Protein AF-A0A938PYI3-F1 (afdb_monomer_lite)

pLDDT: mean 74.34, std 24.49, range [31.39, 98.19]

Structure (mmCIF, N/CA/C/O backbone):
data_AF-A0A938PYI3-F1
#
_entry.id   AF-A0A938PYI3-F1
#
loop_
_atom_site.group_PDB
_atom_site.id
_atom_site.type_symbol
_atom_site.label_atom_id
_atom_site.label_alt_id
_ato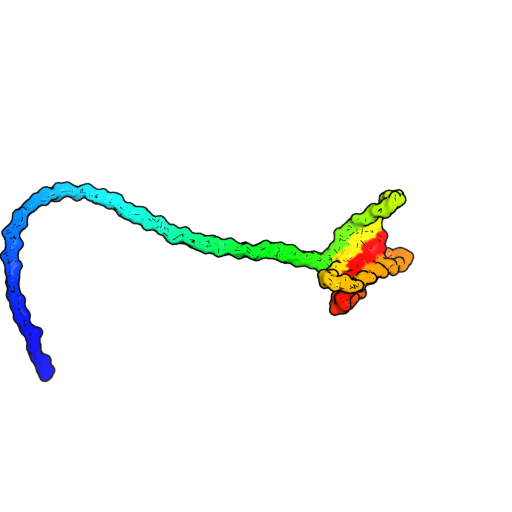m_site.label_comp_id
_atom_site.label_asym_id
_atom_site.label_entity_id
_atom_site.label_seq_id
_atom_site.pdbx_PDB_ins_code
_atom_site.Cartn_x
_atom_site.Cartn_y
_atom_site.Cartn_z
_atom_site.occupancy
_atom_site.B_iso_or_equiv
_atom_site.auth_seq_id
_atom_site.auth_comp_id
_atom_site.auth_asym_id
_atom_site.auth_atom_id
_atom_site.pdbx_PDB_model_num
ATOM 1 N N . MET A 1 1 ? -43.158 77.426 40.706 1.00 41.03 1 MET A N 1
ATOM 2 C CA . MET A 1 1 ? -43.493 77.046 42.094 1.00 41.03 1 MET A CA 1
ATOM 3 C C . MET A 1 1 ? -42.274 76.377 42.710 1.00 41.03 1 MET A C 1
ATOM 5 O O . MET A 1 1 ? -41.680 75.546 42.042 1.00 41.03 1 MET A O 1
ATOM 9 N N . VAL A 1 2 ? -41.951 76.772 43.946 1.00 45.53 2 VAL A N 1
ATOM 10 C CA . VAL A 1 2 ? -40.884 76.278 44.845 1.00 45.53 2 VAL A CA 1
ATOM 11 C C . VAL A 1 2 ? -39.439 76.669 44.478 1.00 45.53 2 VAL A C 1
ATOM 13 O O . VAL A 1 2 ? -38.730 75.989 43.746 1.00 45.53 2 VAL A O 1
ATOM 16 N N . THR A 1 3 ? -39.019 77.805 45.040 1.00 31.39 3 THR A N 1
ATOM 17 C CA . THR A 1 3 ? -37.651 78.110 45.504 1.00 31.39 3 THR A CA 1
ATOM 18 C C . THR A 1 3 ? -37.412 77.430 46.880 1.00 31.39 3 THR A C 1
ATOM 20 O O . THR A 1 3 ? -38.280 76.699 47.346 1.00 31.39 3 THR A O 1
ATOM 23 N N . PRO A 1 4 ? -36.347 77.752 47.635 1.00 59.78 4 PRO A N 1
ATOM 24 C CA . PRO A 1 4 ? -34.969 77.267 47.567 1.00 59.78 4 PRO A CA 1
ATOM 25 C C . PRO A 1 4 ? -34.574 76.590 48.907 1.00 59.78 4 PRO A C 1
ATOM 27 O O . PRO A 1 4 ? -35.409 76.426 49.788 1.00 59.78 4 PRO A O 1
ATOM 30 N N . ASN A 1 5 ? -33.300 76.243 49.109 1.00 31.73 5 ASN A N 1
ATOM 31 C CA . ASN A 1 5 ? -32.630 76.409 50.409 1.00 31.73 5 ASN A CA 1
ATOM 32 C C . ASN A 1 5 ? -31.117 76.181 50.247 1.00 31.73 5 ASN A C 1
ATOM 34 O O . ASN A 1 5 ? -30.721 75.370 49.422 1.00 31.73 5 ASN A O 1
ATOM 38 N N . SER A 1 6 ? -30.192 76.732 51.026 1.00 34.19 6 SER A N 1
ATOM 39 C CA . SER A 1 6 ? -30.090 77.924 51.880 1.00 34.19 6 SER A CA 1
ATOM 40 C C . SER A 1 6 ? -28.846 77.671 52.741 1.00 34.19 6 SER A C 1
ATOM 42 O O . SER A 1 6 ? -28.803 76.639 53.402 1.00 34.19 6 SER A O 1
ATOM 44 N N . THR A 1 7 ? -27.919 78.642 52.792 1.00 37.56 7 THR A N 1
ATOM 45 C CA . THR A 1 7 ? -27.029 78.913 53.953 1.00 37.56 7 THR A CA 1
ATOM 46 C C . THR A 1 7 ? -25.899 77.861 54.168 1.00 37.56 7 THR A C 1
ATOM 48 O O . THR A 1 7 ? -26.104 76.669 54.043 1.00 37.56 7 THR A O 1
ATOM 51 N N . THR A 1 8 ? -24.634 78.153 54.497 1.00 35.62 8 THR A N 1
ATOM 52 C CA . THR A 1 8 ? -24.093 79.187 55.386 1.00 35.62 8 THR A CA 1
ATOM 53 C C . THR A 1 8 ? -22.559 79.272 55.268 1.00 35.62 8 THR A C 1
ATOM 55 O O . THR A 1 8 ? -21.875 78.261 55.181 1.00 35.62 8 THR A O 1
ATOM 58 N N . LYS A 1 9 ? -22.089 80.523 55.289 1.00 34.78 9 LYS A N 1
ATOM 59 C CA . LYS A 1 9 ? -20.819 81.151 55.713 1.00 34.78 9 LYS A CA 1
ATOM 60 C C . LYS A 1 9 ? -19.570 80.334 56.119 1.00 34.78 9 LYS A C 1
ATOM 62 O O . LYS A 1 9 ? -19.626 79.429 56.935 1.00 34.78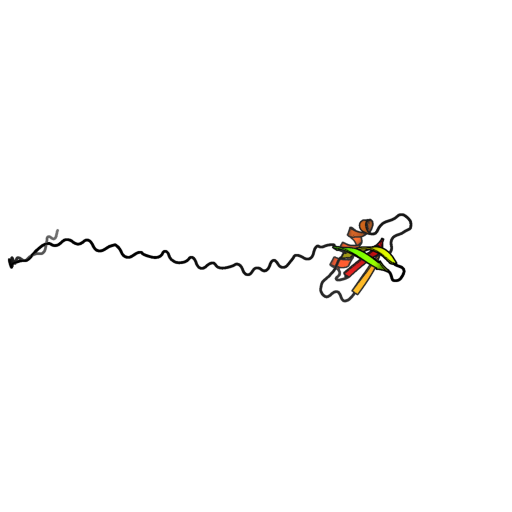 9 LYS A O 1
ATOM 67 N N . SER A 1 10 ? -18.447 80.943 55.705 1.00 33.22 10 SER A N 1
ATOM 68 C CA . SER A 1 10 ? -17.213 81.259 56.457 1.00 33.22 10 SER A CA 1
ATOM 69 C C . SER A 1 10 ? -16.416 80.117 57.091 1.00 33.22 10 SER A C 1
ATOM 71 O O . SER A 1 10 ? -16.900 79.453 57.994 1.00 33.22 10 SER A O 1
ATOM 73 N N . ASN A 1 11 ? -15.108 80.072 56.840 1.00 32.72 11 ASN A N 1
ATOM 74 C CA . ASN A 1 11 ? -14.191 80.899 57.625 1.00 32.72 11 ASN A CA 1
ATOM 75 C C . ASN A 1 11 ? -12.805 80.963 56.973 1.00 32.72 11 ASN A C 1
ATOM 77 O O . ASN A 1 11 ? -12.313 79.990 56.409 1.00 32.72 11 ASN A O 1
ATOM 81 N N . SER A 1 12 ? -12.199 82.142 57.052 1.00 35.88 12 SER A N 1
ATOM 82 C CA . SER A 1 12 ? -10.807 82.385 56.712 1.00 35.88 12 SER A CA 1
ATOM 83 C C . SER A 1 12 ? -9.918 81.928 57.864 1.00 35.88 12 SER A C 1
ATOM 85 O O . SER A 1 12 ? -10.046 82.464 58.961 1.00 35.88 12 SER A O 1
ATOM 87 N N . GLU A 1 13 ? -8.959 81.044 57.609 1.00 41.31 13 GLU A N 1
ATOM 88 C CA . GLU A 1 13 ? -7.851 80.813 58.535 1.00 41.31 13 GLU A CA 1
ATOM 89 C C . GLU A 1 13 ? -6.536 80.954 57.762 1.00 41.31 13 GLU A C 1
ATOM 91 O O . GLU A 1 13 ? -6.159 80.136 56.923 1.00 41.31 13 GLU A O 1
ATOM 96 N N . LYS A 1 14 ? -5.858 82.073 58.007 1.00 42.91 14 LYS A N 1
ATOM 97 C CA . LYS A 1 14 ? -4.558 82.426 57.445 1.00 42.91 14 LYS A CA 1
ATOM 98 C C . LYS A 1 14 ? -3.487 81.897 58.398 1.00 42.91 14 LYS A C 1
ATOM 100 O O . LYS A 1 14 ? -3.370 82.428 59.499 1.00 42.91 14 LYS A O 1
ATOM 105 N N . LYS A 1 15 ? -2.667 80.912 58.003 1.00 44.47 15 LYS A N 1
ATOM 106 C CA . LYS A 1 15 ? -1.448 80.583 58.770 1.00 44.47 15 LYS A CA 1
ATOM 107 C C . LYS A 1 15 ? -0.325 79.952 57.931 1.00 44.47 15 LYS A C 1
ATOM 109 O O . LYS A 1 15 ? -0.279 78.757 57.697 1.00 44.47 15 LYS A O 1
ATOM 114 N N . SER A 1 16 ? 0.575 80.835 57.497 1.00 40.09 16 SER A N 1
ATOM 115 C CA . SER A 1 16 ? 2.035 80.756 57.679 1.00 40.09 16 SER A CA 1
ATOM 116 C C . SER A 1 16 ? 2.823 79.502 57.241 1.00 40.09 16 SER A C 1
ATOM 118 O O . SER A 1 16 ? 2.971 78.605 58.054 1.00 40.09 16 SER A O 1
ATOM 120 N N . ARG A 1 17 ? 3.482 79.615 56.060 1.00 42.47 17 ARG A N 1
ATOM 121 C CA . ARG A 1 17 ? 4.877 79.209 55.672 1.00 42.47 17 ARG A CA 1
ATOM 122 C C . ARG A 1 17 ? 5.322 77.727 55.880 1.00 42.47 17 ARG A C 1
ATOM 124 O O . ARG A 1 17 ? 4.793 77.091 56.773 1.00 42.47 17 ARG A O 1
ATOM 131 N N . PRO A 1 18 ? 6.343 77.167 55.168 1.00 47.69 18 PRO A N 1
ATOM 132 C CA . PRO A 1 18 ? 7.374 77.807 54.329 1.00 47.69 18 PRO A CA 1
ATOM 133 C C . PRO A 1 18 ? 7.712 77.116 52.971 1.00 47.69 18 PRO A C 1
ATOM 135 O O . PRO A 1 18 ? 7.300 76.002 52.672 1.00 47.69 18 PRO A O 1
ATOM 138 N N . SER A 1 19 ? 8.536 77.827 52.187 1.00 45.31 19 SER A N 1
ATOM 139 C CA . SER A 1 19 ? 9.584 77.339 51.261 1.00 45.31 19 SER A CA 1
ATOM 140 C C . SER A 1 19 ? 9.248 76.250 50.233 1.00 45.31 19 SER A C 1
ATOM 142 O O . SER A 1 19 ? 9.426 75.055 50.447 1.00 45.31 19 SER A O 1
ATOM 144 N N . SER A 1 20 ? 8.937 76.733 49.033 1.00 45.09 20 SER A N 1
ATOM 145 C CA . SER A 1 20 ? 9.131 76.068 47.749 1.00 45.09 20 SER A CA 1
ATOM 146 C C . SER A 1 20 ? 10.569 75.564 47.565 1.00 45.09 20 SER A C 1
ATOM 148 O O . SER A 1 20 ? 11.507 76.348 47.428 1.00 45.09 20 SER A O 1
ATOM 150 N N . THR A 1 21 ? 10.735 74.251 47.468 1.00 44.28 21 THR A N 1
ATOM 151 C CA . THR A 1 21 ? 11.810 73.627 46.689 1.00 44.28 21 THR A CA 1
ATOM 152 C C . THR A 1 21 ? 11.134 72.579 45.816 1.00 44.28 21 THR A C 1
ATOM 154 O O . THR A 1 21 ? 10.895 71.451 46.232 1.00 44.28 21 THR A O 1
ATOM 157 N N . SER A 1 22 ? 10.715 73.009 44.624 1.00 44.53 22 SER A N 1
ATOM 158 C CA . SER A 1 22 ? 10.093 72.153 43.613 1.00 44.53 22 SER A CA 1
ATOM 159 C C . SER A 1 22 ? 11.170 71.255 43.007 1.00 44.53 22 SER A C 1
ATOM 161 O O . SER A 1 22 ? 11.815 71.616 42.027 1.00 44.53 22 SER A O 1
ATOM 163 N N . THR A 1 23 ? 11.415 70.108 43.638 1.00 49.19 23 THR A N 1
ATOM 164 C CA . THR A 1 23 ? 12.117 68.990 43.003 1.00 49.19 23 THR A CA 1
ATOM 165 C C . THR A 1 23 ? 11.042 68.069 42.449 1.00 49.19 23 THR A C 1
ATOM 167 O O . THR A 1 23 ? 10.358 67.374 43.198 1.00 49.19 23 THR A O 1
ATOM 170 N N . LEU A 1 24 ? 10.835 68.131 41.134 1.00 48.12 24 LEU A N 1
ATOM 171 C CA . LEU A 1 24 ? 9.895 67.279 40.415 1.00 48.12 24 LEU A CA 1
ATOM 172 C C . LEU A 1 24 ? 10.389 65.824 40.519 1.00 48.12 24 LEU A C 1
ATOM 174 O O . LEU A 1 24 ? 11.428 65.481 39.956 1.00 48.12 24 LEU A O 1
ATOM 178 N N . ALA A 1 25 ? 9.688 64.975 41.272 1.00 58.97 25 ALA A N 1
ATOM 179 C CA . ALA A 1 25 ? 9.980 63.544 41.309 1.00 58.97 25 ALA A CA 1
ATOM 180 C C . ALA A 1 25 ? 9.733 62.922 39.916 1.00 58.97 25 ALA A C 1
ATOM 182 O O . ALA A 1 25 ? 8.747 63.284 39.265 1.00 58.97 25 ALA A O 1
ATOM 183 N N . PRO A 1 26 ? 10.583 61.998 39.431 1.00 58.34 26 PRO A N 1
ATOM 184 C CA . PRO A 1 26 ? 10.338 61.315 38.166 1.00 58.34 26 PRO A CA 1
ATOM 185 C C . PRO A 1 26 ? 9.082 60.436 38.269 1.00 58.34 26 PRO A C 1
ATOM 187 O O . PRO A 1 26 ? 8.860 59.761 39.275 1.00 58.34 26 PRO A O 1
ATOM 190 N N . ALA A 1 27 ? 8.252 60.460 37.223 1.00 60.88 27 ALA A N 1
ATOM 191 C CA . ALA A 1 27 ? 7.017 59.685 37.148 1.00 60.88 27 ALA A CA 1
ATOM 192 C C . ALA A 1 27 ? 7.278 58.175 37.348 1.00 60.88 27 ALA A C 1
ATOM 194 O O . ALA A 1 27 ? 8.284 57.662 36.845 1.00 60.88 27 ALA A O 1
ATOM 195 N N . PRO A 1 28 ? 6.382 57.435 38.034 1.00 57.81 28 PRO A N 1
ATOM 196 C CA . PRO A 1 28 ? 6.508 55.989 38.139 1.00 57.81 28 PRO A CA 1
ATOM 197 C C . PRO A 1 28 ? 6.388 55.385 36.740 1.00 57.81 28 PRO A C 1
ATOM 199 O O . PRO A 1 28 ? 5.397 55.597 36.039 1.00 57.81 28 PRO A O 1
ATOM 202 N N . GLN A 1 29 ? 7.404 54.634 36.318 1.00 60.62 29 GLN A N 1
ATOM 203 C CA . GLN A 1 29 ? 7.324 53.876 35.078 1.00 60.62 29 GLN A CA 1
ATOM 204 C C . GLN A 1 29 ? 6.283 52.768 35.250 1.00 60.62 29 GLN A C 1
ATOM 206 O O . GLN A 1 29 ? 6.538 51.739 35.874 1.00 60.62 29 GLN A O 1
ATOM 211 N N . VAL A 1 30 ? 5.089 52.993 34.704 1.00 58.50 30 VAL A N 1
ATOM 212 C CA . VAL A 1 30 ? 4.067 51.959 34.557 1.00 58.50 30 VAL A CA 1
ATOM 213 C C . VAL A 1 30 ? 4.583 50.975 33.512 1.00 58.50 30 VAL A C 1
ATOM 215 O O . VAL A 1 30 ? 4.590 51.267 32.317 1.00 58.50 30 VAL A O 1
ATOM 218 N N . GLN A 1 31 ? 5.059 49.816 33.963 1.00 54.41 31 GLN A N 1
ATOM 219 C CA . GLN A 1 31 ? 5.389 48.714 33.065 1.00 54.41 31 GLN A CA 1
ATOM 220 C C . GLN A 1 31 ? 4.091 48.276 32.369 1.00 54.41 31 GLN A C 1
ATOM 222 O O . GLN A 1 31 ? 3.117 47.966 33.062 1.00 54.41 31 GLN A O 1
ATOM 227 N N . PRO A 1 32 ? 4.027 48.268 31.026 1.00 55.25 32 PRO A N 1
ATOM 228 C CA . PRO A 1 32 ? 2.838 47.798 30.330 1.00 55.25 32 PRO A CA 1
ATOM 229 C C . PRO A 1 32 ? 2.571 46.337 30.722 1.00 55.25 32 PRO A C 1
ATOM 231 O O . PRO A 1 32 ? 3.529 45.575 30.902 1.00 55.25 32 PRO A O 1
ATOM 234 N N . PRO A 1 33 ? 1.298 45.918 30.871 1.00 53.12 33 PRO A N 1
ATOM 235 C CA . PRO A 1 33 ? 0.988 44.545 31.231 1.00 53.12 33 PRO A CA 1
ATOM 236 C C . PRO A 1 33 ? 1.610 43.629 30.182 1.00 53.12 33 PRO A C 1
ATOM 238 O O . PRO A 1 33 ? 1.302 43.720 28.992 1.00 53.12 33 PRO A O 1
ATOM 241 N N . GLN A 1 34 ? 2.521 42.767 30.632 1.00 57.19 34 GLN A N 1
ATOM 242 C CA . GLN A 1 34 ? 3.117 41.723 29.813 1.00 57.19 34 GLN A CA 1
ATOM 243 C C . GLN A 1 34 ? 1.960 40.901 29.249 1.00 57.19 34 GLN A C 1
ATOM 245 O O . GLN A 1 34 ? 1.318 40.138 29.974 1.00 57.19 34 GLN A O 1
ATOM 250 N N . ARG A 1 35 ? 1.638 41.115 27.966 1.00 54.69 35 ARG A N 1
ATOM 251 C CA . ARG A 1 35 ? 0.608 40.365 27.250 1.00 54.69 35 ARG A CA 1
ATOM 252 C C . ARG A 1 35 ? 0.947 38.903 27.463 1.00 54.69 35 ARG A C 1
ATOM 254 O O . ARG A 1 35 ? 1.963 38.448 26.941 1.00 54.69 35 ARG A O 1
ATOM 261 N N . ARG A 1 36 ? 0.134 38.195 28.259 1.00 59.50 36 ARG A N 1
ATOM 262 C CA . ARG A 1 36 ? 0.250 36.748 28.441 1.00 59.50 36 ARG A CA 1
ATOM 263 C C . ARG A 1 36 ? 0.310 36.178 27.037 1.00 59.50 36 ARG A C 1
ATOM 265 O O . ARG A 1 36 ? -0.688 36.188 26.315 1.00 59.50 36 ARG A O 1
ATOM 272 N N . GLN A 1 37 ? 1.503 35.768 26.621 1.00 51.97 37 GLN A N 1
ATOM 273 C CA . GLN A 1 37 ? 1.657 35.009 25.406 1.00 51.97 37 GLN A CA 1
ATOM 274 C C . GLN A 1 37 ? 0.977 33.689 25.728 1.00 51.97 37 GLN A C 1
ATOM 276 O O . GLN A 1 37 ? 1.580 32.782 26.295 1.00 51.97 37 GLN A O 1
ATOM 281 N N . HIS A 1 38 ? -0.319 33.606 25.438 1.00 45.94 38 HIS A N 1
ATOM 282 C CA . HIS A 1 38 ? -0.944 32.336 25.153 1.00 45.94 38 HIS A CA 1
ATOM 283 C C . HIS A 1 38 ? -0.161 31.791 23.966 1.00 45.94 38 HIS A C 1
ATOM 285 O O . HIS A 1 38 ? -0.460 32.102 22.817 1.00 45.94 38 HIS A O 1
ATOM 291 N N . ARG A 1 39 ? 0.921 31.064 24.262 1.00 55.75 39 ARG A N 1
ATOM 292 C CA . ARG A 1 39 ? 1.536 30.142 23.325 1.00 55.75 39 ARG A CA 1
ATOM 293 C C . ARG A 1 39 ? 0.391 29.238 22.900 1.00 55.75 39 ARG A C 1
ATOM 295 O O . ARG A 1 39 ? -0.133 28.528 23.765 1.00 55.75 39 ARG A O 1
ATOM 302 N N . PRO A 1 40 ? -0.034 29.244 21.632 1.00 43.38 40 PRO A N 1
ATOM 303 C CA . PRO A 1 40 ? -0.784 28.107 21.167 1.00 43.38 40 PRO A CA 1
ATOM 304 C C . PRO A 1 40 ? 0.203 26.938 21.244 1.00 43.38 40 PRO A C 1
ATOM 306 O O . PRO A 1 40 ? 1.094 26.800 20.412 1.00 43.38 40 PRO A O 1
ATOM 309 N N . SER A 1 41 ? 0.091 26.112 22.286 1.00 53.62 41 SER A N 1
ATOM 310 C CA . SER A 1 41 ? 0.662 24.765 22.290 1.00 53.62 41 SER A CA 1
ATOM 311 C C . SER A 1 41 ? -0.152 23.887 21.340 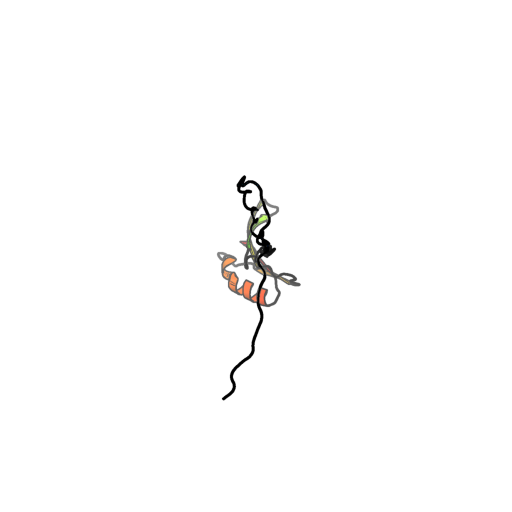1.00 53.62 41 SER A C 1
ATOM 313 O O . SER A 1 41 ? -0.592 22.804 21.698 1.00 53.62 41 SER A O 1
ATOM 315 N N . THR A 1 42 ? -0.378 24.343 20.112 1.00 52.72 42 THR A N 1
ATOM 316 C CA . THR A 1 42 ? -0.669 23.453 19.004 1.00 52.72 42 THR A CA 1
ATOM 317 C C . THR A 1 42 ? 0.686 23.079 18.444 1.00 52.72 42 THR A C 1
ATOM 319 O O . THR A 1 42 ? 1.203 23.671 17.497 1.00 52.72 42 THR A O 1
ATOM 322 N N . ARG A 1 43 ? 1.289 22.062 19.075 1.00 57.59 43 ARG A N 1
ATOM 323 C CA . ARG A 1 43 ? 2.140 21.129 18.340 1.00 57.59 43 ARG A CA 1
ATOM 324 C C . ARG A 1 43 ? 1.363 20.857 17.063 1.00 57.59 43 ARG A C 1
ATOM 326 O O . ARG A 1 43 ? 0.236 20.385 17.150 1.00 57.59 43 ARG A O 1
ATOM 333 N N . LEU A 1 44 ? 1.899 21.292 15.928 1.00 53.47 44 LEU A N 1
ATOM 334 C CA . LEU A 1 44 ? 1.372 20.932 14.626 1.00 53.47 44 LEU A CA 1
ATOM 335 C C . LEU A 1 44 ? 1.325 19.408 14.656 1.00 53.47 44 LEU A C 1
ATOM 337 O O . LEU A 1 44 ? 2.372 18.768 14.539 1.00 53.47 44 LEU A O 1
ATOM 341 N N . GLU A 1 45 ? 0.152 18.846 14.954 1.00 52.84 45 GLU A N 1
ATOM 342 C CA . GLU A 1 45 ? -0.183 17.468 14.651 1.00 52.84 45 GLU A CA 1
ATOM 343 C C . GLU A 1 45 ? 0.158 17.378 13.180 1.00 52.84 45 GLU A C 1
ATOM 345 O O . GLU A 1 45 ? -0.504 17.978 12.331 1.00 52.84 45 GLU A O 1
ATOM 350 N N . ARG A 1 46 ? 1.344 16.831 12.913 1.00 56.59 46 ARG A N 1
ATOM 351 C CA . ARG A 1 46 ? 1.898 16.712 11.582 1.00 56.59 46 ARG A CA 1
ATOM 352 C C . ARG A 1 46 ? 0.862 15.882 10.867 1.00 56.59 46 ARG A C 1
ATOM 354 O O . ARG A 1 46 ? 0.824 14.678 11.095 1.00 56.59 46 ARG A O 1
ATOM 361 N N . VAL A 1 47 ? 0.006 16.533 10.081 1.00 53.66 47 VAL A N 1
ATOM 362 C CA . VAL A 1 47 ? -0.978 15.863 9.244 1.00 53.66 47 VAL A CA 1
ATOM 363 C C . VAL A 1 47 ? -0.160 14.856 8.457 1.00 53.66 47 VAL A C 1
ATOM 365 O O . VAL A 1 47 ? 0.673 15.247 7.633 1.00 53.66 47 VAL A O 1
ATOM 368 N N . LYS A 1 48 ? -0.260 13.574 8.834 1.00 54.91 48 LYS A N 1
ATOM 369 C CA . LYS A 1 48 ? 0.492 12.517 8.168 1.00 54.91 48 LYS A CA 1
ATOM 370 C C . LYS A 1 48 ? 0.095 12.632 6.704 1.00 54.91 48 LYS A C 1
ATOM 372 O O . LYS A 1 48 ? -1.105 12.699 6.425 1.00 54.91 48 LYS A O 1
ATOM 377 N N . PRO A 1 49 ? 1.065 12.760 5.789 1.00 56.38 49 PRO A N 1
ATOM 378 C CA . PRO A 1 49 ? 0.721 12.908 4.394 1.00 56.38 49 PRO A CA 1
ATOM 379 C C . PRO A 1 49 ? -0.147 11.709 4.014 1.00 56.38 49 PRO A C 1
ATOM 381 O O . PRO A 1 49 ? 0.160 10.575 4.386 1.00 56.38 49 PRO A O 1
ATOM 384 N N . LEU A 1 50 ? -1.248 11.982 3.308 1.00 68.25 50 LEU A N 1
ATOM 385 C CA . LEU A 1 50 ? -2.216 10.970 2.869 1.00 68.25 50 LEU A CA 1
ATOM 386 C C . LEU A 1 50 ? -1.540 9.841 2.067 1.00 68.25 50 LEU A C 1
ATOM 388 O O . LEU A 1 50 ? -2.120 8.771 1.911 1.00 68.25 50 LEU A O 1
ATOM 392 N N . ILE A 1 51 ? -0.321 10.101 1.569 1.00 79.31 51 ILE A N 1
ATOM 393 C CA . ILE A 1 51 ? 0.560 9.175 0.861 1.00 79.31 51 ILE A CA 1
ATOM 394 C C . ILE A 1 51 ? 2.010 9.499 1.219 1.00 79.31 51 ILE A C 1
ATOM 396 O O . ILE A 1 51 ? 2.424 10.656 1.146 1.00 79.31 51 ILE A O 1
ATOM 400 N N . THR A 1 52 ? 2.804 8.488 1.557 1.00 89.50 52 THR A N 1
ATOM 401 C CA . THR A 1 52 ? 4.257 8.609 1.724 1.00 89.50 52 THR A CA 1
ATOM 402 C C . THR A 1 52 ? 4.959 7.833 0.618 1.00 89.50 52 THR A C 1
ATOM 404 O O . THR A 1 52 ? 4.664 6.661 0.409 1.00 89.50 52 THR A O 1
ATOM 407 N N . ARG A 1 53 ? 5.904 8.472 -0.081 1.00 93.50 53 ARG A N 1
ATOM 408 C CA . ARG A 1 53 ? 6.816 7.791 -1.007 1.00 93.50 53 ARG A CA 1
ATOM 409 C C . ARG A 1 53 ? 8.189 7.656 -0.359 1.00 93.50 53 ARG A C 1
ATOM 411 O O . ARG A 1 53 ? 8.685 8.616 0.227 1.00 93.50 53 ARG A O 1
ATOM 418 N N . GLY A 1 54 ? 8.797 6.484 -0.471 1.00 94.50 54 GLY A N 1
ATOM 419 C CA . GLY A 1 54 ? 10.105 6.188 0.106 1.00 94.50 54 GLY A CA 1
ATOM 420 C C . GLY A 1 54 ? 10.914 5.215 -0.741 1.00 94.50 54 GLY A C 1
ATOM 421 O O . GLY A 1 54 ? 10.557 4.915 -1.878 1.00 94.50 54 GLY A O 1
ATOM 422 N N . ALA A 1 55 ? 12.006 4.722 -0.163 1.00 95.50 55 ALA A N 1
ATOM 423 C CA . ALA A 1 55 ? 12.844 3.687 -0.752 1.00 95.50 55 ALA A CA 1
ATOM 424 C C . ALA A 1 55 ? 13.019 2.534 0.241 1.00 95.50 55 ALA A C 1
ATOM 426 O O . ALA A 1 55 ? 13.219 2.764 1.436 1.00 95.50 55 ALA A O 1
ATOM 427 N N . PHE A 1 56 ? 12.977 1.301 -0.256 1.00 96.44 56 PHE A N 1
ATOM 428 C CA . PHE A 1 56 ? 13.225 0.090 0.521 1.00 96.44 56 PHE A CA 1
ATOM 429 C C . PHE A 1 56 ? 14.382 -0.683 -0.098 1.00 96.44 56 PHE A C 1
ATOM 431 O O . PHE A 1 56 ? 14.377 -0.952 -1.295 1.00 96.44 56 PHE A O 1
ATOM 438 N N . ARG A 1 57 ? 15.382 -1.029 0.717 1.00 97.75 57 ARG A N 1
ATOM 439 C CA . ARG A 1 57 ? 16.478 -1.900 0.285 1.00 97.75 57 ARG A CA 1
ATOM 440 C C . ARG A 1 57 ? 16.142 -3.342 0.627 1.00 97.75 57 ARG A C 1
ATOM 442 O O . ARG A 1 57 ? 15.909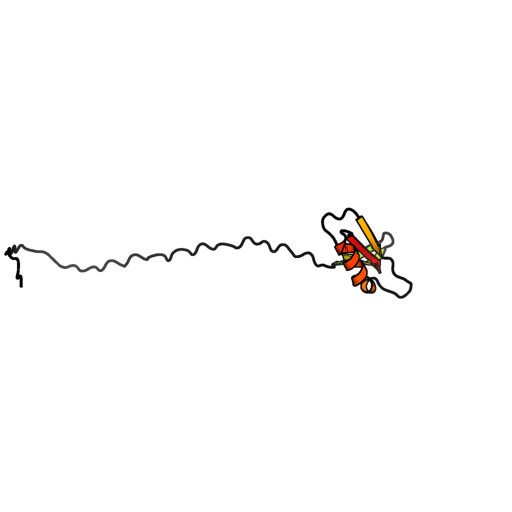 -3.661 1.792 1.00 97.75 57 ARG A O 1
ATOM 449 N N . THR A 1 58 ? 16.133 -4.196 -0.382 1.00 96.62 58 THR A N 1
ATOM 450 C CA . THR A 1 58 ? 15.960 -5.639 -0.232 1.00 96.62 58 THR A CA 1
ATOM 451 C C . THR A 1 58 ? 17.264 -6.293 0.234 1.00 96.62 58 THR A C 1
ATOM 453 O O . THR A 1 58 ? 18.333 -5.679 0.260 1.00 96.62 58 THR A O 1
ATOM 456 N N . ARG A 1 59 ? 17.187 -7.571 0.622 1.00 97.62 59 ARG A N 1
ATOM 457 C CA . ARG A 1 59 ? 18.335 -8.331 1.144 1.00 97.62 59 ARG A CA 1
ATOM 458 C C . ARG A 1 59 ? 19.481 -8.467 0.133 1.00 97.62 59 ARG A C 1
ATOM 460 O O . ARG A 1 59 ? 20.637 -8.503 0.530 1.00 97.62 59 ARG A O 1
ATOM 467 N N . ASP A 1 60 ? 19.157 -8.562 -1.150 1.00 97.19 60 ASP A N 1
ATOM 468 C CA . ASP A 1 60 ? 20.094 -8.647 -2.278 1.00 97.19 60 ASP A CA 1
ATOM 469 C C . ASP A 1 60 ? 20.667 -7.280 -2.697 1.00 97.19 60 ASP A C 1
ATOM 471 O O . ASP A 1 60 ? 21.471 -7.207 -3.619 1.00 97.19 60 ASP A O 1
ATOM 475 N N . GLY A 1 61 ? 20.295 -6.197 -2.008 1.00 97.06 61 GLY A N 1
ATOM 476 C CA . GLY A 1 61 ? 20.810 -4.851 -2.259 1.00 97.06 61 GLY A CA 1
ATOM 477 C C . GLY A 1 61 ? 20.009 -4.039 -3.278 1.00 97.06 61 GLY A C 1
ATOM 478 O O . GLY A 1 61 ? 20.303 -2.852 -3.444 1.00 97.06 61 GLY A O 1
ATOM 479 N N . SER A 1 62 ? 18.982 -4.623 -3.904 1.00 96.94 62 SER A N 1
ATOM 480 C CA . SER A 1 62 ? 18.076 -3.906 -4.805 1.00 96.94 62 SER A CA 1
ATOM 481 C C . SER A 1 62 ? 17.319 -2.803 -4.049 1.00 96.94 62 SER A C 1
ATOM 483 O O . SER A 1 62 ? 16.996 -2.933 -2.865 1.00 96.94 62 SER A O 1
ATOM 485 N N . GLN A 1 63 ? 17.062 -1.678 -4.718 1.00 97.56 63 GLN A N 1
ATOM 486 C CA . GLN A 1 63 ? 16.315 -0.556 -4.151 1.00 97.56 63 GLN A CA 1
ATOM 487 C C . GLN A 1 63 ? 14.963 -0.442 -4.846 1.00 97.56 63 GLN A C 1
ATOM 489 O O . GLN A 1 63 ? 14.907 -0.150 -6.035 1.00 97.56 63 GLN A O 1
ATOM 494 N N . LEU A 1 64 ? 13.896 -0.637 -4.079 1.00 96.25 64 LEU A N 1
ATOM 495 C CA . LEU A 1 64 ? 12.520 -0.505 -4.540 1.00 96.25 64 LEU A CA 1
ATOM 496 C C . LEU A 1 64 ? 11.970 0.862 -4.152 1.00 96.25 64 LEU A C 1
ATOM 498 O O . LEU A 1 64 ? 12.225 1.349 -3.041 1.00 96.25 64 LEU A O 1
ATOM 502 N N . THR A 1 65 ? 11.175 1.462 -5.033 1.00 97.06 65 THR A N 1
ATOM 503 C CA . THR A 1 65 ? 10.339 2.596 -4.629 1.00 97.06 65 THR A CA 1
ATOM 504 C C . THR A 1 65 ? 9.201 2.060 -3.772 1.00 97.06 65 THR A C 1
ATOM 506 O O . THR A 1 65 ? 8.595 1.057 -4.118 1.00 97.06 65 THR A O 1
ATOM 509 N N . VAL A 1 66 ? 8.881 2.729 -2.665 1.00 96.75 66 VAL A N 1
ATOM 510 C CA . VAL A 1 66 ? 7.741 2.372 -1.807 1.00 96.75 66 VAL A CA 1
ATOM 511 C C . VAL A 1 66 ? 6.686 3.451 -1.887 1.00 96.75 66 VAL A C 1
ATOM 513 O O . VAL A 1 66 ? 7.014 4.636 -1.795 1.00 96.75 66 VAL A O 1
ATOM 516 N N . TYR A 1 67 ? 5.429 3.036 -1.969 1.00 96.62 67 TYR A N 1
ATOM 517 C CA . TYR A 1 67 ? 4.277 3.891 -1.735 1.00 96.62 67 TYR A CA 1
ATOM 518 C C . TYR A 1 67 ? 3.483 3.361 -0.545 1.00 96.62 67 TYR A C 1
ATOM 520 O O . TYR A 1 67 ? 3.103 2.192 -0.515 1.00 96.62 67 TYR A O 1
ATOM 528 N N . ASP A 1 68 ? 3.240 4.230 0.427 1.00 96.69 68 ASP A N 1
ATOM 529 C CA . ASP A 1 68 ? 2.512 3.939 1.654 1.00 96.69 68 ASP A CA 1
ATOM 530 C C . ASP A 1 68 ? 1.282 4.837 1.769 1.00 96.69 68 ASP A C 1
ATOM 532 O O . ASP A 1 68 ? 1.393 6.064 1.753 1.00 96.69 68 ASP A O 1
ATOM 536 N N . TRP A 1 69 ? 0.123 4.218 1.972 1.00 96.12 69 TRP A N 1
ATOM 537 C CA . TRP A 1 69 ? -1.126 4.872 2.350 1.00 96.12 69 TRP A CA 1
ATOM 538 C C . TRP A 1 69 ? -1.551 4.339 3.724 1.00 96.12 69 TRP A C 1
ATOM 540 O O . TRP A 1 69 ? -2.229 3.307 3.808 1.00 96.12 69 TRP A O 1
ATOM 550 N N . PRO A 1 70 ? -1.077 4.969 4.812 1.00 95.88 70 PRO A N 1
ATOM 551 C CA . PRO A 1 70 ? -1.307 4.472 6.159 1.00 95.88 70 PRO A CA 1
ATOM 552 C C . PRO A 1 70 ? -2.701 4.849 6.675 1.00 95.88 70 PRO A C 1
ATOM 554 O O . PRO A 1 70 ? -3.111 6.005 6.583 1.00 95.88 70 PRO A O 1
ATOM 557 N N . VAL A 1 71 ? -3.359 3.903 7.351 1.00 95.19 71 VAL A N 1
ATOM 558 C CA . VAL A 1 71 ? -4.504 4.172 8.232 1.00 95.19 71 VAL A CA 1
ATOM 559 C C . VAL A 1 71 ? -4.091 3.876 9.670 1.00 95.19 71 VAL A C 1
ATOM 561 O O . VAL A 1 71 ? -3.562 2.805 9.971 1.00 95.19 71 VAL A O 1
ATOM 564 N N . GLU A 1 72 ? -4.310 4.829 10.570 1.00 93.88 72 GLU A N 1
ATOM 565 C CA . GLU A 1 72 ? -4.047 4.637 11.995 1.00 93.88 72 GLU A CA 1
ATOM 566 C C . GLU A 1 72 ? -5.005 3.600 12.595 1.00 93.88 72 GLU A C 1
ATOM 568 O O . GLU A 1 72 ? -6.210 3.652 12.365 1.00 93.88 72 GLU A O 1
ATOM 573 N N . GLY A 1 73 ? -4.466 2.633 13.343 1.00 94.44 73 GLY A N 1
ATOM 574 C CA . GLY A 1 73 ? -5.266 1.560 13.940 1.00 94.44 73 GLY A CA 1
ATOM 575 C C . GLY A 1 73 ? -5.818 0.533 12.943 1.00 94.44 73 GLY A C 1
ATOM 576 O O . GLY A 1 73 ? -6.703 -0.235 13.314 1.00 94.44 73 GLY A O 1
ATOM 577 N N . ALA A 1 74 ? -5.321 0.493 11.699 1.00 95.44 74 ALA A N 1
ATOM 578 C CA . ALA A 1 74 ? -5.730 -0.521 10.729 1.00 95.44 74 ALA A CA 1
ATOM 579 C C . ALA A 1 74 ? -5.494 -1.944 11.252 1.00 95.44 74 ALA A C 1
ATOM 581 O O . ALA A 1 74 ? -4.368 -2.326 11.569 1.00 95.44 74 ALA A O 1
ATOM 582 N N . ALA A 1 75 ? -6.559 -2.746 11.264 1.00 95.62 75 ALA A N 1
ATOM 583 C CA . ALA A 1 75 ? -6.486 -4.178 11.547 1.00 95.62 75 ALA A CA 1
ATOM 584 C C . ALA A 1 75 ? -6.044 -5.001 10.322 1.00 95.62 75 ALA A C 1
ATOM 586 O O . ALA A 1 75 ? -5.671 -6.163 10.462 1.00 95.62 75 ALA A O 1
ATOM 587 N N . LEU A 1 76 ? -6.102 -4.411 9.121 1.00 97.69 76 LEU A N 1
ATOM 588 C CA . LEU A 1 76 ? -5.797 -5.064 7.851 1.00 97.69 76 LEU A CA 1
ATOM 589 C C . LEU A 1 76 ? -4.837 -4.219 7.016 1.00 97.69 76 LEU A C 1
ATOM 591 O O . LEU A 1 76 ? -4.959 -2.993 6.959 1.00 97.69 76 LEU A O 1
ATOM 595 N N . THR A 1 77 ? -3.951 -4.906 6.297 1.00 97.75 77 THR A N 1
ATOM 596 C CA . THR A 1 77 ? -3.029 -4.296 5.337 1.00 97.75 77 THR A CA 1
ATOM 597 C C . THR A 1 77 ? -3.144 -4.995 3.989 1.00 97.75 77 THR A C 1
ATOM 599 O O . THR A 1 77 ? -3.105 -6.223 3.926 1.00 97.75 77 THR A O 1
ATOM 602 N N . ALA A 1 78 ? -3.245 -4.222 2.911 1.00 98.12 78 ALA A N 1
ATOM 603 C CA . ALA A 1 78 ? -3.184 -4.715 1.541 1.00 98.12 78 ALA A CA 1
ATOM 604 C C . ALA A 1 78 ? -1.845 -4.346 0.886 1.00 98.12 78 ALA A C 1
ATOM 606 O O . ALA A 1 78 ? -1.344 -3.232 1.049 1.00 98.12 78 ALA A O 1
ATOM 607 N N . LEU A 1 79 ? -1.292 -5.280 0.112 1.00 98.19 79 LEU A N 1
ATOM 608 C CA . LEU A 1 79 ? -0.143 -5.047 -0.758 1.00 98.19 79 LEU A CA 1
ATOM 609 C C . LEU A 1 79 ? -0.620 -5.027 -2.209 1.00 98.19 79 LEU A C 1
ATOM 611 O O . LEU A 1 79 ? -1.210 -6.000 -2.675 1.00 98.19 79 LEU A O 1
ATOM 615 N N . ILE A 1 80 ? -0.357 -3.934 -2.918 1.00 97.50 80 ILE A N 1
ATOM 616 C CA . ILE A 1 80 ? -0.611 -3.845 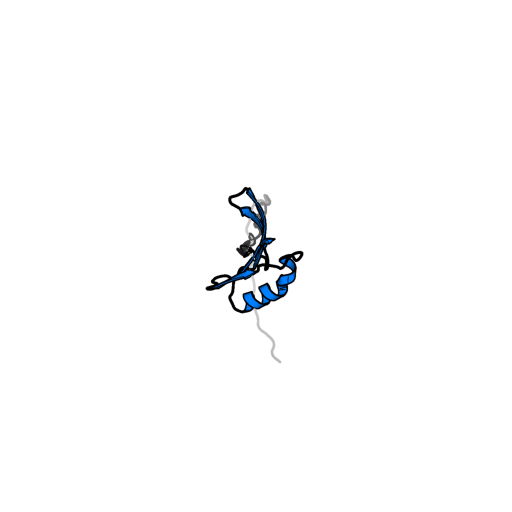-4.355 1.00 97.50 80 ILE A CA 1
ATOM 617 C C . ILE A 1 80 ? 0.653 -4.274 -5.096 1.00 97.50 80 ILE A C 1
ATOM 619 O O . ILE A 1 80 ? 1.736 -3.744 -4.849 1.00 97.50 80 ILE A O 1
ATOM 623 N N . VAL A 1 81 ? 0.486 -5.223 -6.014 1.00 97.06 81 VAL A N 1
ATOM 624 C CA . VAL A 1 81 ? 1.505 -5.655 -6.973 1.00 97.06 81 VAL A CA 1
ATOM 625 C C . VAL A 1 81 ? 1.001 -5.261 -8.355 1.00 97.06 81 VAL A C 1
ATOM 627 O O . VAL A 1 81 ? -0.083 -5.684 -8.757 1.00 97.06 81 VAL A O 1
ATOM 630 N N . HIS A 1 82 ? 1.745 -4.405 -9.048 1.00 96.88 82 HIS A N 1
ATOM 631 C CA . HIS A 1 82 ? 1.355 -3.913 -10.366 1.00 96.88 82 HIS A CA 1
ATOM 632 C C . HIS A 1 82 ? 1.753 -4.897 -11.482 1.00 96.88 82 HIS A C 1
ATOM 634 O O . HIS A 1 82 ? 2.569 -5.798 -11.279 1.00 96.88 82 HIS A O 1
ATOM 640 N N . GLY A 1 83 ? 1.175 -4.729 -12.676 1.00 96.19 83 GLY A N 1
ATOM 641 C CA . GLY A 1 83 ? 1.517 -5.538 -13.847 1.00 96.19 83 GLY A CA 1
ATOM 642 C C . GLY A 1 83 ? 2.869 -5.178 -14.475 1.00 96.19 83 GLY A C 1
ATOM 643 O O . GLY A 1 83 ? 3.499 -4.175 -14.129 1.00 96.19 83 GLY A O 1
ATOM 644 N N . LEU A 1 84 ? 3.308 -5.982 -15.448 1.00 97.06 84 LEU A N 1
ATOM 645 C CA . LEU A 1 84 ? 4.522 -5.710 -16.224 1.00 97.06 84 LEU A CA 1
ATOM 646 C C . LEU A 1 84 ? 4.393 -4.375 -16.980 1.00 97.06 84 LEU A C 1
ATOM 648 O O . LEU A 1 84 ? 3.437 -4.172 -17.723 1.00 97.06 84 LEU A O 1
ATOM 652 N N . GLY A 1 85 ? 5.361 -3.474 -16.795 1.00 95.62 85 GLY A N 1
ATOM 653 C CA . GLY A 1 85 ? 5.358 -2.140 -17.411 1.00 95.62 85 GLY A CA 1
ATOM 654 C C . GLY A 1 85 ? 4.406 -1.128 -16.758 1.00 95.62 85 GLY A C 1
ATOM 655 O O . GLY A 1 85 ? 4.326 0.012 -17.212 1.00 95.62 85 GLY A O 1
ATOM 656 N N . GLU A 1 86 ? 3.689 -1.514 -15.701 1.00 97.06 86 GLU A N 1
ATOM 657 C CA . GLU A 1 86 ? 2.930 -0.582 -14.868 1.00 97.06 86 GLU A CA 1
ATOM 658 C C . GLU A 1 86 ? 3.790 -0.016 -13.727 1.00 97.06 86 GLU A C 1
ATOM 660 O O . GLU A 1 86 ? 4.962 -0.352 -13.586 1.00 97.06 86 GLU A O 1
ATOM 665 N N . HIS A 1 87 ? 3.195 0.865 -12.921 1.00 95.25 87 HIS A N 1
ATOM 666 C CA . HIS A 1 87 ? 3.794 1.393 -11.698 1.00 95.25 87 HIS A CA 1
ATOM 667 C C . HIS A 1 87 ? 2.707 1.637 -10.641 1.00 95.25 87 HIS A C 1
ATOM 669 O O . HIS A 1 87 ? 1.547 1.935 -10.958 1.00 95.25 87 HIS A O 1
ATOM 675 N N . SER A 1 88 ? 3.091 1.569 -9.372 1.00 95.62 88 SER A N 1
ATOM 676 C CA . SER A 1 88 ? 2.231 1.628 -8.186 1.00 95.62 88 SER A CA 1
ATOM 677 C C . SER A 1 88 ? 1.388 2.897 -8.109 1.00 95.62 88 SER A C 1
ATOM 679 O O . SER A 1 88 ? 0.238 2.859 -7.672 1.00 95.62 88 SER A O 1
ATOM 681 N N . GLY A 1 89 ? 1.920 4.027 -8.591 1.00 92.06 89 GLY A N 1
ATOM 682 C CA . GLY A 1 89 ? 1.200 5.307 -8.615 1.00 92.06 89 GLY A CA 1
ATOM 683 C C . GLY A 1 89 ? -0.152 5.258 -9.343 1.00 92.06 89 GLY A C 1
ATOM 684 O O . GLY A 1 89 ? -1.065 5.995 -8.979 1.00 92.06 89 GLY A O 1
ATOM 685 N N . ARG A 1 90 ? -0.338 4.349 -10.312 1.00 95.56 90 ARG A N 1
ATOM 686 C CA . ARG A 1 90 ? -1.623 4.184 -11.019 1.00 95.56 90 ARG A CA 1
ATOM 687 C C . ARG A 1 90 ? -2.759 3.699 -10.118 1.00 95.56 90 ARG A C 1
ATOM 689 O O . ARG A 1 90 ? -3.925 3.899 -10.451 1.00 95.56 90 ARG A O 1
ATOM 696 N N . TYR A 1 91 ? -2.431 3.094 -8.981 1.00 96.44 91 TYR A N 1
ATOM 697 C CA . TYR A 1 91 ? -3.392 2.501 -8.058 1.00 96.44 91 TYR A CA 1
ATOM 698 C C . TYR A 1 91 ? -3.739 3.408 -6.868 1.00 96.44 91 TYR A C 1
ATOM 700 O O . TYR A 1 91 ? -4.408 2.969 -5.934 1.00 96.44 91 TYR A O 1
ATOM 708 N N . GLU A 1 92 ? -3.353 4.687 -6.897 1.00 95.38 92 GLU A N 1
ATOM 709 C CA . GLU A 1 92 ? -3.615 5.634 -5.807 1.00 95.38 92 GLU A CA 1
ATOM 710 C C . GLU A 1 92 ? -5.104 5.733 -5.435 1.00 95.38 92 GLU A C 1
ATOM 712 O O . GLU A 1 92 ? -5.454 5.745 -4.253 1.00 95.38 92 GLU A O 1
ATOM 717 N N . LEU A 1 93 ? -6.002 5.772 -6.424 1.00 96.19 93 LEU A N 1
ATOM 718 C CA . LEU A 1 93 ? -7.444 5.844 -6.167 1.00 96.19 93 LEU A CA 1
ATOM 719 C C . LEU A 1 93 ? -7.972 4.575 -5.486 1.00 96.19 93 LEU A C 1
ATOM 721 O O . LEU A 1 93 ? -8.787 4.673 -4.567 1.00 96.19 93 LEU A O 1
ATOM 725 N N . LEU A 1 94 ? -7.475 3.398 -5.882 1.00 97.25 94 LEU A N 1
ATOM 726 C CA . LEU A 1 94 ? -7.805 2.132 -5.226 1.00 97.25 94 LEU A CA 1
ATOM 727 C C . LEU A 1 94 ? -7.285 2.118 -3.785 1.00 97.25 94 LEU A C 1
ATOM 729 O O . LEU A 1 94 ? -8.023 1.751 -2.871 1.00 97.25 94 LEU A O 1
ATOM 733 N N . ALA A 1 95 ? -6.050 2.572 -3.567 1.00 96.94 95 ALA A N 1
ATOM 734 C CA . ALA A 1 95 ? -5.474 2.667 -2.235 1.00 96.94 95 ALA A CA 1
ATOM 735 C C . ALA A 1 95 ? -6.309 3.589 -1.335 1.00 96.94 95 ALA A C 1
ATOM 737 O O . ALA A 1 95 ? -6.675 3.194 -0.231 1.00 96.94 95 ALA A O 1
ATOM 738 N N . ARG A 1 96 ? -6.711 4.772 -1.818 1.00 95.88 96 ARG A N 1
ATOM 739 C CA . ARG A 1 96 ? -7.603 5.689 -1.080 1.00 95.88 96 ARG A CA 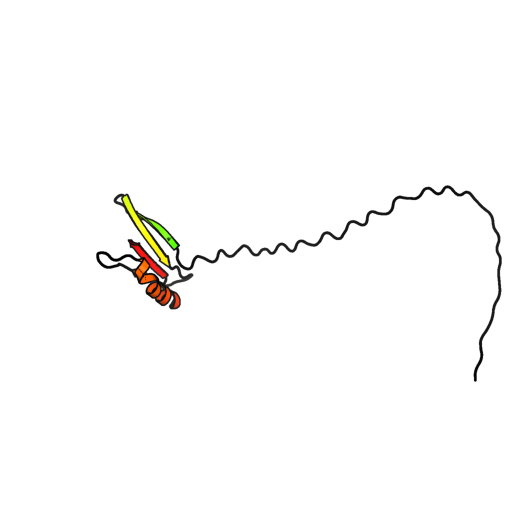1
ATOM 740 C C . ARG A 1 96 ? -8.969 5.063 -0.783 1.00 95.88 96 ARG A C 1
ATOM 742 O O . ARG A 1 96 ? -9.489 5.212 0.323 1.00 95.88 96 ARG A O 1
ATOM 749 N N . TRP A 1 97 ? -9.538 4.332 -1.738 1.00 97.31 97 TRP A N 1
ATOM 750 C CA . TRP A 1 97 ? -10.800 3.617 -1.549 1.00 97.31 97 TRP A CA 1
ATOM 751 C C . TRP A 1 97 ? -10.687 2.531 -0.465 1.00 97.31 97 TRP A C 1
ATOM 753 O O . TRP A 1 97 ? -11.576 2.422 0.382 1.00 97.31 97 TRP A O 1
ATOM 763 N N . LEU A 1 98 ? -9.583 1.783 -0.414 1.00 97.44 98 LEU A N 1
ATOM 764 C CA . LEU A 1 98 ? -9.300 0.820 0.659 1.00 97.44 98 LEU A CA 1
ATOM 765 C C . LEU A 1 98 ? -9.057 1.508 2.014 1.00 97.44 98 LEU A C 1
ATOM 767 O O . LEU A 1 98 ? -9.615 1.082 3.025 1.00 97.44 98 LEU A O 1
ATOM 771 N N . ASN A 1 99 ? -8.318 2.621 2.029 1.00 96.75 99 ASN A N 1
ATOM 772 C CA . ASN A 1 99 ? -8.077 3.418 3.237 1.00 96.75 99 ASN A CA 1
ATOM 773 C C . ASN A 1 99 ? -9.390 3.889 3.874 1.00 96.75 99 ASN A C 1
ATOM 775 O O . ASN A 1 99 ? -9.556 3.784 5.087 1.00 96.75 99 ASN A O 1
ATOM 779 N N . SER A 1 100 ? -10.366 4.322 3.063 1.00 96.06 100 SER A N 1
ATOM 780 C CA . SER A 1 100 ? -11.695 4.726 3.558 1.00 96.06 100 SER A CA 1
ATOM 781 C C . SER A 1 100 ? -12.473 3.607 4.271 1.00 96.06 100 SER A C 1
ATOM 783 O O . SER A 1 100 ? -13.467 3.878 4.937 1.00 96.06 100 SER A O 1
ATOM 785 N N . ARG A 1 101 ? -12.015 2.353 4.154 1.00 97.50 101 ARG A N 1
ATOM 786 C CA . ARG A 1 101 ? -12.570 1.162 4.816 1.00 97.50 101 ARG A CA 1
ATOM 787 C C . ARG A 1 101 ? -11.690 0.642 5.955 1.00 97.50 101 ARG A C 1
ATOM 789 O O . ARG A 1 101 ? -11.920 -0.459 6.440 1.00 97.50 101 ARG A O 1
ATOM 796 N N . GLY A 1 102 ? -10.682 1.406 6.378 1.00 96.69 102 GLY A N 1
ATOM 797 C CA . GLY A 1 102 ? -9.810 1.032 7.491 1.00 96.69 102 GLY A CA 1
ATOM 798 C C . GLY A 1 102 ? -8.640 0.115 7.118 1.00 96.69 102 GLY A C 1
ATOM 799 O O . GLY A 1 102 ? -8.032 -0.473 8.010 1.00 96.69 102 GLY A O 1
ATOM 800 N N . VAL A 1 103 ? -8.328 -0.033 5.825 1.00 98.06 103 VAL A N 1
ATOM 801 C CA . VAL A 1 103 ? -7.235 -0.891 5.340 1.00 98.06 103 VAL A CA 1
ATOM 802 C C . VAL A 1 103 ? -6.014 -0.036 5.008 1.00 98.06 103 VAL A C 1
ATOM 804 O O . VAL A 1 103 ? -6.087 0.830 4.135 1.00 98.06 103 VAL A O 1
ATOM 807 N N . ALA A 1 104 ? -4.885 -0.294 5.669 1.00 97.62 104 ALA A N 1
ATOM 808 C CA . ALA A 1 104 ? -3.608 0.303 5.286 1.00 97.62 104 ALA A CA 1
ATOM 809 C C . ALA A 1 104 ? -3.123 -0.314 3.967 1.00 97.62 104 ALA A C 1
ATOM 811 O O . ALA A 1 104 ? -3.298 -1.509 3.735 1.00 97.62 104 ALA A O 1
ATOM 812 N N . VAL A 1 105 ? -2.510 0.473 3.085 1.00 98.00 105 VAL A N 1
ATOM 813 C CA . VAL A 1 105 ? -2.061 -0.022 1.775 1.00 98.00 105 VAL A CA 1
ATOM 814 C C . VAL A 1 105 ? -0.593 0.297 1.560 1.00 98.00 105 VAL A C 1
ATOM 816 O O . VAL A 1 105 ? -0.147 1.407 1.845 1.00 98.00 105 VAL A O 1
ATOM 819 N N . ARG A 1 106 ? 0.143 -0.670 1.016 1.00 97.94 106 ARG A N 1
ATOM 820 C CA . ARG A 1 106 ? 1.517 -0.503 0.543 1.00 97.94 106 ARG A CA 1
ATOM 821 C C . ARG A 1 106 ? 1.643 -0.983 -0.900 1.00 97.94 106 ARG A C 1
ATOM 823 O O . ARG A 1 106 ? 0.910 -1.877 -1.317 1.00 97.94 106 ARG A O 1
ATOM 830 N N . ALA A 1 107 ? 2.579 -0.414 -1.647 1.00 97.69 107 ALA A N 1
ATOM 831 C CA . ALA A 1 107 ? 2.974 -0.881 -2.970 1.00 97.69 107 ALA A CA 1
ATOM 832 C C . ALA A 1 107 ? 4.482 -0.669 -3.195 1.00 97.69 107 ALA A C 1
ATOM 834 O O . ALA A 1 107 ? 5.087 0.188 -2.538 1.00 97.69 107 ALA A O 1
ATOM 835 N N . TYR A 1 108 ? 5.069 -1.447 -4.105 1.00 97.06 108 TYR A N 1
ATOM 836 C CA . TYR A 1 108 ? 6.475 -1.350 -4.502 1.00 97.06 108 TYR A CA 1
ATOM 837 C C . TYR A 1 108 ? 6.599 -1.269 -6.026 1.00 97.06 108 TYR A C 1
ATOM 839 O O . TYR A 1 108 ? 5.833 -1.944 -6.711 1.00 97.06 108 TYR A O 1
ATOM 847 N N . ASP A 1 109 ? 7.582 -0.500 -6.503 1.00 94.94 109 ASP A N 1
ATOM 848 C CA . ASP A 1 109 ? 8.090 -0.523 -7.888 1.00 94.94 109 ASP A CA 1
ATOM 849 C C . ASP A 1 109 ? 9.556 -0.970 -7.909 1.00 94.94 109 ASP A C 1
ATOM 851 O O . ASP A 1 109 ? 10.309 -0.520 -7.002 1.00 94.94 109 ASP A O 1
#

Sequence (109 aa):
MVTPNSTTKSNSEKKSRPSSTSTLAPAPQVQPPQRRQHRPSTRLERVKPLITRGAFRTRDGSQLTVYDWPVEGAALTALIVHGLGEHSGRYELLARWLNSRGVAVRAYD

Secondary structure (DSSP, 8-state):
------------------------PPPP--PPP----------------SSEEEEEE-TTS-EEEEEEE--TT-SEEEEE-PPTT--GGGGHHHHHHHHTTTEEEEEE-

Foldseek 3Di:
DDDDDDDDDDDDDDDDDDDDDPPPDDDPPPDPPPPPPPPPPPPPPPPPPQKDWDWDQDPVRDIKIKIWRDDPPQPAEEEDDDDDPDDPVVCVVVQVVVVVVRYIYMYID

Radius of gyration: 41.22 Å; chains: 1; bounding box: 64×91×76 Å